Protein AF-A0A7W2FVA3-F1 (afdb_monomer)

InterPro domains:
  IPR002904 Lysine-tRNA ligase [PF01921] (5-88)
  IPR002904 Lysine-tRNA ligase [PTHR37940] (10-89)
  IPR014729 Rossmann-like alpha/beta/alpha sandwich fold [G3DSA:3.40.50.620] (1-89)

Sequence (89 aa):
RAFELLSDIPTKLICFSDDMDGFRKVPGNVPMQEELRADLNLPLTKVRDPFGTHAGFAQHNNARLCEFLDSFGFEYEFASATEYYTSGK

Solvent-accessible surface area (backbone atoms only — not comparable to full-atom values): 5351 Å² total; per-residue (Å²): 110,72,66,52,77,75,39,94,59,91,78,82,52,71,48,73,41,73,35,50,47,60,31,85,71,78,64,91,89,53,62,56,65,73,67,46,58,75,36,53,65,33,32,26,63,73,23,71,33,66,80,75,81,44,95,8,37,30,52,45,52,50,52,54,51,49,55,53,43,52,75,74,66,61,80,64,46,80,42,51,38,48,58,34,68,75,70,73,107

Nearest PDB structures (foldseek):
  1irx-assembly1_A  TM=9.498E-01  e=8.094E-05  Pyrococcus horikoshii
  1irx-assembly2_B  TM=9.421E-01  e=2.241E-04  Pyrococcus horikoshii
  3crr-assembly1_A  TM=3.319E-01  e=5.531E+00  Pseudomonas aeruginosa

pLDDT: mean 95.35, std 3.83, range [71.44, 97.94]

Mean predicted aligned error: 3.47 Å

Organism: NCBI:txid2758441

Foldseek 3Di:
DVVVVVDPDDDAAEDEDAQQFFQAADDPPAPPRVVQVVRGGGRQQPADPSVPPDRGRSVVVLVVVVVVCVVVVDDHHYHYPVCCVVVVD

Secondary structure (DSSP, 8-state):
-HHHHH-SS----EEEE-TTSB--S--TTSS-HHHHHTTTTSBGGGS--TTSSSSSHHHHHHHHHHHHHHHTT---EEEEHHHHHHHT-

Radius of gyration: 16.04 Å; Cα contacts (8 Å, |Δi|>4): 107; chains: 1; bounding box: 32×31×44 Å

Structure (mmCIF, N/CA/C/O backbone):
data_AF-A0A7W2FVA3-F1
#
_entry.id   AF-A0A7W2FVA3-F1
#
loop_
_atom_site.group_PDB
_atom_site.id
_atom_site.type_symbol
_atom_site.label_atom_id
_atom_site.label_alt_id
_atom_site.label_comp_id
_atom_site.label_asym_id
_atom_site.label_entity_id
_atom_site.label_seq_id
_atom_site.pdbx_PDB_ins_code
_atom_site.Cartn_x
_atom_site.Cartn_y
_atom_site.Cartn_z
_atom_site.occupancy
_atom_site.B_iso_or_equiv
_atom_site.auth_seq_id
_atom_site.auth_comp_id
_atom_site.auth_asym_id
_atom_site.auth_atom_id
_atom_site.pdbx_PDB_model_num
ATOM 1 N N . ARG A 1 1 ? -8.083 -6.084 19.385 1.00 71.44 1 ARG A N 1
ATOM 2 C CA . ARG A 1 1 ? -9.231 -6.221 20.314 1.00 71.44 1 ARG A CA 1
ATOM 3 C C . ARG A 1 1 ? -8.851 -6.300 21.805 1.00 71.44 1 ARG A C 1
ATOM 5 O O . ARG A 1 1 ? -9.748 -6.324 22.623 1.00 71.44 1 ARG A O 1
ATOM 1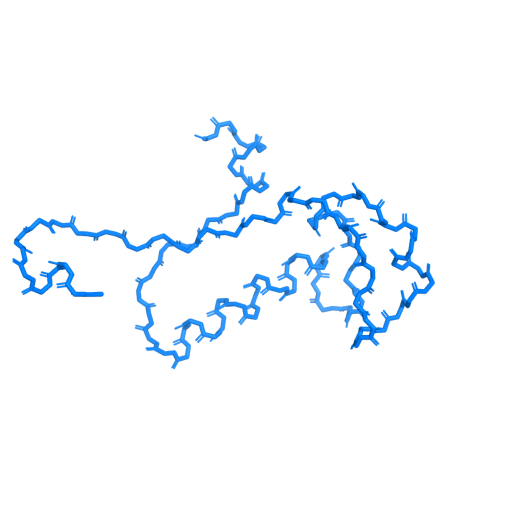2 N N . ALA A 1 2 ? -7.571 -6.283 22.217 1.00 80.19 2 ALA A N 1
ATOM 13 C CA . ALA A 1 2 ? -7.232 -6.401 23.648 1.00 80.19 2 ALA A CA 1
ATOM 14 C C . ALA A 1 2 ? -7.767 -5.244 24.519 1.00 80.19 2 ALA A C 1
ATOM 16 O O . ALA A 1 2 ? -8.333 -5.499 25.570 1.00 80.19 2 ALA A O 1
ATOM 17 N N . PHE A 1 3 ? -7.627 -3.990 24.075 1.00 85.75 3 PHE A N 1
ATOM 18 C CA . PHE A 1 3 ? -8.107 -2.830 24.838 1.00 85.75 3 PHE A CA 1
ATOM 19 C C . PHE A 1 3 ? -9.640 -2.771 24.923 1.00 85.75 3 PHE A C 1
ATOM 21 O O . PHE A 1 3 ? -10.183 -2.556 25.996 1.00 85.75 3 PHE A O 1
ATOM 28 N N . GLU A 1 4 ? -10.324 -3.041 23.811 1.00 87.81 4 GLU A N 1
ATOM 29 C CA . GLU A 1 4 ? -11.790 -3.115 23.729 1.00 87.81 4 GLU A CA 1
ATOM 30 C C . GLU A 1 4 ? -12.382 -4.201 24.640 1.00 87.81 4 GLU A C 1
ATOM 32 O O . GLU A 1 4 ? -13.413 -3.998 25.261 1.00 87.81 4 GLU A O 1
ATOM 37 N N . LEU A 1 5 ? -11.706 -5.344 24.791 1.00 88.56 5 LEU A N 1
ATOM 38 C CA . LEU A 1 5 ? -12.142 -6.393 25.722 1.00 88.56 5 LEU A CA 1
ATOM 39 C C . LEU A 1 5 ? -11.971 -6.004 27.201 1.00 88.56 5 LEU A C 1
ATOM 41 O O . LEU A 1 5 ? -12.539 -6.658 28.071 1.00 88.56 5 LEU A O 1
ATOM 45 N N . LEU A 1 6 ? -11.158 -4.985 27.491 1.00 93.62 6 LEU A N 1
ATOM 46 C CA . LEU A 1 6 ? -10.827 -4.528 28.843 1.00 93.62 6 LEU A CA 1
ATOM 47 C C . LEU A 1 6 ? -11.522 -3.207 29.214 1.00 93.62 6 LEU A C 1
ATOM 49 O O . LEU A 1 6 ? -11.363 -2.743 30.343 1.00 93.62 6 LEU A O 1
ATOM 53 N N . SER A 1 7 ? -12.239 -2.572 28.282 1.00 92.25 7 SER A N 1
ATOM 54 C CA . SER A 1 7 ? -12.788 -1.227 28.450 1.00 92.25 7 SER A CA 1
ATOM 55 C C . SER A 1 7 ? -14.088 -1.043 27.672 1.00 92.25 7 SER A C 1
ATOM 57 O O . SER A 1 7 ? -14.174 -1.427 26.514 1.00 92.25 7 SER A O 1
ATOM 59 N N . ASP A 1 8 ? -15.055 -0.341 28.265 1.00 92.00 8 ASP A N 1
ATOM 60 C CA . ASP A 1 8 ? -16.303 0.059 27.594 1.00 92.00 8 ASP A CA 1
ATOM 61 C C . ASP A 1 8 ? -16.124 1.254 26.632 1.00 92.00 8 ASP A C 1
ATOM 63 O O . ASP A 1 8 ? -17.096 1.817 26.125 1.00 92.00 8 ASP A O 1
ATOM 67 N N . ILE A 1 9 ? -14.883 1.698 26.403 1.00 93.31 9 ILE A N 1
ATOM 68 C CA . ILE A 1 9 ? -14.579 2.808 25.498 1.00 93.31 9 ILE A CA 1
ATOM 69 C C . ILE A 1 9 ? -14.613 2.296 24.050 1.00 93.31 9 ILE A C 1
ATOM 71 O O . ILE A 1 9 ? -13.859 1.378 23.720 1.00 93.31 9 ILE A O 1
ATOM 75 N N . PRO A 1 10 ? -15.410 2.915 23.155 1.00 91.31 10 PRO A N 1
ATOM 76 C CA . PRO A 1 10 ? -15.429 2.548 21.745 1.00 91.31 10 PRO A CA 1
ATOM 77 C C . PRO A 1 10 ? -14.038 2.650 21.115 1.00 91.31 10 PRO A C 1
ATOM 79 O O . PRO A 1 10 ? -13.345 3.657 21.276 1.00 91.31 10 PRO A O 1
ATOM 82 N N . THR A 1 11 ? -13.645 1.627 20.354 1.00 92.31 11 THR A N 1
ATOM 83 C CA . THR A 1 11 ? -12.360 1.608 19.646 1.00 92.31 11 THR A CA 1
ATOM 84 C C . THR A 1 11 ? -12.557 1.553 18.140 1.00 92.31 11 THR A C 1
ATOM 86 O O . THR A 1 11 ? -13.554 1.036 17.644 1.00 92.31 11 THR A O 1
ATOM 89 N N . LYS A 1 12 ? -11.586 2.090 17.400 1.00 92.00 12 LYS A N 1
ATOM 90 C CA . LYS A 1 12 ? -11.495 1.943 15.949 1.00 92.00 12 LYS A CA 1
ATOM 91 C C . LYS A 1 12 ? -10.067 1.560 15.588 1.00 92.00 12 LYS A C 1
ATOM 93 O O . LYS A 1 12 ? -9.127 2.246 15.986 1.00 92.00 12 LYS A O 1
ATOM 98 N N . LEU A 1 13 ? -9.910 0.474 14.837 1.00 93.88 13 LEU A N 1
ATOM 99 C CA . LEU A 1 13 ? -8.624 0.070 14.280 1.00 93.88 13 LEU A CA 1
ATOM 100 C C . LEU A 1 13 ? -8.425 0.750 12.924 1.00 93.88 13 LEU A C 1
ATOM 102 O O . LEU A 1 13 ? -9.246 0.584 12.025 1.00 93.88 13 LEU A O 1
ATOM 106 N N . ILE A 1 14 ? -7.331 1.492 12.778 1.00 95.38 14 ILE A N 1
ATOM 107 C CA . ILE A 1 14 ? -6.925 2.091 11.504 1.00 95.38 14 ILE A CA 1
ATOM 108 C C . ILE A 1 14 ? -5.703 1.328 10.994 1.00 95.38 14 ILE A C 1
ATOM 110 O O . ILE A 1 14 ? -4.697 1.226 11.698 1.00 95.38 14 ILE A O 1
ATOM 114 N N . CYS A 1 15 ? -5.787 0.806 9.771 1.00 97.25 15 CYS A N 1
ATOM 115 C CA . CYS A 1 15 ? -4.636 0.297 9.036 1.00 97.25 15 CYS A CA 1
ATOM 116 C C . CYS A 1 15 ? -4.125 1.415 8.128 1.00 97.25 15 CYS A C 1
ATOM 118 O O . CYS A 1 15 ? -4.698 1.687 7.074 1.00 97.25 15 CYS A O 1
ATOM 120 N N . PHE A 1 16 ? -3.080 2.100 8.581 1.00 97.19 16 PHE A N 1
ATOM 121 C CA . PHE A 1 16 ? -2.502 3.225 7.861 1.00 97.19 16 PHE A CA 1
ATOM 122 C C . PHE A 1 16 ? -1.350 2.750 6.972 1.00 97.19 16 PHE A C 1
ATOM 124 O O . PHE A 1 16 ? -0.377 2.184 7.473 1.00 97.19 16 PHE A O 1
ATOM 131 N N . SER A 1 17 ? -1.458 2.986 5.668 1.00 97.75 17 SER A N 1
ATOM 132 C CA . SER A 1 17 ? -0.405 2.716 4.694 1.00 97.75 17 SER A CA 1
ATOM 133 C C . SER A 1 17 ? 0.361 3.996 4.391 1.00 97.75 17 SER A C 1
ATOM 135 O O . SER A 1 17 ? -0.199 4.943 3.836 1.00 97.75 17 SER A O 1
ATOM 137 N N . ASP A 1 18 ? 1.652 4.014 4.724 1.00 96.75 18 ASP A N 1
ATOM 138 C CA . ASP A 1 18 ? 2.563 5.111 4.384 1.00 96.75 18 ASP A CA 1
ATOM 139 C C . ASP A 1 18 ? 3.031 5.018 2.920 1.00 96.75 18 ASP A C 1
ATOM 141 O O . ASP A 1 18 ? 4.206 4.886 2.590 1.00 96.75 18 ASP A O 1
ATOM 145 N N . ASP A 1 19 ? 2.067 5.006 2.003 1.00 96.44 19 ASP A N 1
ATOM 146 C CA . ASP A 1 19 ? 2.292 4.814 0.570 1.00 96.44 19 ASP A CA 1
ATOM 147 C C . ASP A 1 19 ? 2.766 6.080 -0.170 1.00 96.44 19 ASP A C 1
ATOM 149 O O . ASP A 1 19 ? 2.986 6.063 -1.385 1.00 96.44 19 ASP A O 1
ATOM 153 N N . MET A 1 20 ? 2.957 7.177 0.561 1.00 96.50 20 MET A N 1
ATOM 154 C CA . MET A 1 20 ? 3.575 8.399 0.050 1.00 96.50 20 MET A CA 1
ATOM 155 C C . MET A 1 20 ? 5.094 8.415 0.270 1.00 96.50 20 MET A C 1
ATOM 157 O O . MET A 1 20 ? 5.790 9.272 -0.280 1.00 96.50 20 MET A O 1
ATOM 161 N N . ASP A 1 21 ? 5.611 7.459 1.041 1.00 96.62 21 ASP A N 1
ATOM 162 C CA . ASP A 1 21 ? 7.022 7.360 1.376 1.00 96.62 21 ASP A CA 1
ATOM 163 C C . ASP A 1 21 ? 7.880 7.090 0.123 1.00 96.62 21 ASP A C 1
ATOM 165 O O . ASP A 1 21 ? 7.414 6.563 -0.893 1.00 96.62 21 ASP A O 1
ATOM 169 N N . GLY A 1 22 ? 9.149 7.496 0.153 1.00 97.06 22 GLY A N 1
ATOM 170 C CA . GLY A 1 22 ? 10.017 7.432 -1.029 1.00 97.06 22 GLY A CA 1
ATOM 171 C C . GLY A 1 22 ? 10.463 6.007 -1.381 1.00 97.06 22 GLY A C 1
ATOM 172 O O . GLY A 1 22 ? 10.884 5.240 -0.514 1.00 97.06 22 GLY A O 1
ATOM 173 N N . PHE A 1 23 ? 10.483 5.656 -2.668 1.00 97.69 23 PHE A N 1
ATOM 174 C CA . PHE A 1 23 ? 11.008 4.379 -3.156 1.00 97.69 23 PHE A CA 1
ATOM 175 C C . PHE A 1 23 ? 12.545 4.354 -3.132 1.00 97.69 23 PHE A C 1
ATOM 177 O O . PHE A 1 23 ? 13.217 4.757 -4.081 1.00 97.69 23 PHE A O 1
ATOM 184 N N . ARG A 1 24 ? 13.122 3.913 -2.007 1.00 97.56 24 ARG A N 1
ATOM 185 C CA . ARG A 1 24 ? 14.573 4.031 -1.729 1.00 97.56 24 ARG A CA 1
ATOM 186 C C . ARG A 1 24 ? 15.445 2.973 -2.401 1.00 97.56 24 ARG A C 1
ATOM 188 O O . ARG A 1 24 ? 16.648 3.169 -2.539 1.00 97.56 24 ARG A O 1
ATOM 195 N N . LYS A 1 25 ? 14.875 1.820 -2.748 1.00 97.12 25 LYS A N 1
ATOM 196 C CA . LYS A 1 25 ? 15.597 0.706 -3.374 1.00 97.12 25 LYS A CA 1
ATOM 197 C C . LYS A 1 25 ? 14.649 -0.143 -4.202 1.00 97.12 25 LYS A C 1
ATOM 199 O O . LYS A 1 25 ? 13.501 -0.328 -3.810 1.00 97.12 25 LYS A O 1
ATOM 204 N N . VAL A 1 26 ? 15.173 -0.741 -5.266 1.00 97.44 26 VAL A N 1
ATOM 205 C CA . VAL A 1 26 ? 14.462 -1.770 -6.028 1.00 97.44 26 VAL A CA 1
ATOM 206 C C 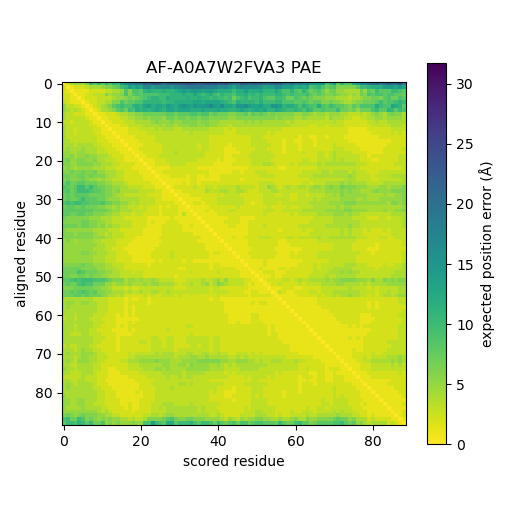. VAL A 1 26 ? 14.574 -3.109 -5.282 1.00 97.44 26 VAL A C 1
ATOM 208 O O . VAL A 1 26 ? 15.695 -3.553 -5.014 1.00 97.44 26 VAL A O 1
ATOM 211 N N . PRO A 1 27 ? 13.462 -3.761 -4.890 1.00 95.38 27 PRO A N 1
ATOM 212 C CA . PRO A 1 27 ? 13.511 -5.087 -4.280 1.00 95.38 27 PRO A CA 1
ATOM 213 C C . PRO A 1 27 ? 14.050 -6.130 -5.268 1.00 95.38 27 PRO A C 1
ATOM 215 O O . PRO A 1 27 ? 13.628 -6.170 -6.415 1.00 95.38 27 PRO A O 1
ATOM 218 N N . GLY A 1 28 ? 14.954 -7.015 -4.844 1.00 96.38 28 GLY A N 1
ATOM 219 C CA . GLY A 1 28 ? 15.553 -8.013 -5.750 1.00 96.38 28 GLY A CA 1
ATOM 220 C C . GLY A 1 28 ? 14.609 -9.143 -6.185 1.00 96.38 28 GLY A C 1
ATOM 221 O O . GLY A 1 28 ? 14.964 -9.943 -7.041 1.00 96.38 28 GLY A O 1
ATOM 222 N N . ASN A 1 29 ? 13.422 -9.233 -5.584 1.00 94.44 29 ASN A N 1
ATOM 223 C CA . ASN A 1 29 ? 12.428 -10.279 -5.827 1.00 94.44 29 ASN A CA 1
ATOM 224 C C . ASN A 1 29 ? 11.266 -9.830 -6.729 1.00 94.44 29 ASN A C 1
ATOM 226 O O . ASN A 1 29 ? 10.303 -10.582 -6.871 1.00 94.44 29 ASN A O 1
ATOM 230 N N . VAL A 1 30 ? 11.322 -8.625 -7.304 1.00 94.69 30 VAL A N 1
ATOM 231 C CA . VAL A 1 30 ? 10.296 -8.126 -8.234 1.00 94.69 30 VAL A CA 1
ATOM 232 C C . VAL A 1 30 ? 10.838 -8.070 -9.666 1.00 94.69 30 VAL A C 1
ATOM 234 O O . VAL A 1 30 ? 12.044 -7.888 -9.854 1.00 94.69 30 VAL A O 1
ATOM 237 N N . PRO A 1 31 ? 9.992 -8.245 -10.696 1.00 95.38 31 PRO A N 1
ATOM 238 C CA . PRO A 1 31 ? 10.419 -8.053 -12.080 1.00 95.38 31 PRO A CA 1
ATOM 239 C C . PRO A 1 31 ? 10.676 -6.561 -12.374 1.00 95.38 31 PRO A C 1
ATOM 241 O O . PRO A 1 31 ? 10.556 -5.715 -11.490 1.00 95.38 31 PRO A O 1
ATOM 244 N N . MET A 1 32 ? 11.045 -6.239 -13.618 1.00 95.19 32 MET A N 1
ATOM 245 C CA . MET A 1 32 ? 11.259 -4.857 -14.084 1.00 95.19 32 MET A CA 1
ATOM 246 C C . MET A 1 32 ? 12.372 -4.092 -13.340 1.00 95.19 32 MET A C 1
ATOM 248 O O . MET A 1 32 ? 12.238 -2.913 -13.017 1.00 95.19 32 MET A O 1
ATOM 252 N N . GLN A 1 33 ? 13.486 -4.769 -13.033 1.00 96.62 33 GLN A N 1
ATOM 253 C CA . GLN A 1 33 ? 14.584 -4.190 -12.245 1.00 96.62 33 GLN A CA 1
ATOM 254 C C . GLN A 1 33 ? 15.126 -2.880 -12.838 1.00 96.62 33 GLN A C 1
ATOM 256 O O . GLN A 1 33 ? 15.344 -1.925 -12.097 1.00 96.62 33 GLN A O 1
ATOM 261 N N . GLU A 1 34 ? 15.337 -2.821 -14.157 1.00 96.06 34 GLU A N 1
ATOM 262 C CA . GLU A 1 34 ? 15.889 -1.628 -14.811 1.00 96.06 34 GLU A CA 1
ATOM 263 C C . GLU A 1 34 ? 14.867 -0.493 -14.891 1.00 96.06 34 GLU A C 1
ATOM 265 O O . GLU A 1 34 ? 15.194 0.658 -14.603 1.00 96.06 34 GLU A O 1
ATOM 270 N N . GLU A 1 35 ? 13.609 -0.799 -15.208 1.00 95.88 35 GLU A N 1
ATOM 271 C CA . GLU A 1 35 ? 12.551 0.204 -15.282 1.00 95.88 35 GLU A CA 1
ATOM 272 C C . GLU A 1 35 ? 12.268 0.820 -13.910 1.00 95.88 35 GLU A C 1
ATOM 274 O O . GLU A 1 35 ? 12.098 2.037 -13.815 1.00 95.88 35 GLU A O 1
ATOM 279 N N . LEU A 1 36 ? 12.271 0.005 -12.850 1.00 97.06 36 LEU A N 1
ATOM 280 C CA . LEU A 1 36 ? 12.049 0.452 -11.475 1.00 97.06 36 LEU A CA 1
ATOM 281 C C . LEU A 1 36 ? 13.203 1.299 -10.931 1.00 97.06 36 LEU A C 1
ATOM 283 O O . LEU A 1 36 ? 12.974 2.141 -10.065 1.00 97.06 36 LEU A O 1
ATOM 287 N N . ARG A 1 37 ? 14.435 1.146 -11.441 1.00 97.31 37 ARG A N 1
ATOM 288 C CA . ARG A 1 37 ? 15.537 2.052 -11.069 1.00 97.31 37 ARG A CA 1
ATOM 289 C C . ARG A 1 37 ? 15.256 3.498 -11.473 1.00 97.31 37 ARG A C 1
ATOM 291 O O . ARG A 1 37 ? 15.695 4.406 -10.774 1.00 97.31 37 ARG A O 1
ATOM 298 N N . ALA A 1 38 ? 14.508 3.717 -12.555 1.00 97.50 38 ALA A N 1
ATOM 299 C CA . ALA A 1 38 ? 14.105 5.059 -12.967 1.00 97.50 38 ALA A CA 1
ATOM 300 C C . ALA A 1 38 ? 13.005 5.666 -12.071 1.00 97.50 38 ALA A C 1
ATOM 302 O O . ALA A 1 38 ? 12.834 6.881 -12.079 1.00 97.50 38 ALA A O 1
ATOM 303 N N . ASP A 1 39 ? 12.311 4.850 -11.269 1.00 97.75 39 ASP A N 1
ATOM 304 C CA . ASP A 1 39 ? 11.279 5.301 -10.324 1.00 97.75 39 ASP A CA 1
ATOM 305 C C . ASP A 1 39 ? 11.833 5.547 -8.905 1.00 97.75 39 ASP A C 1
ATOM 307 O O . ASP A 1 39 ? 11.077 5.832 -7.974 1.00 97.75 39 ASP A O 1
ATOM 311 N N . LEU A 1 40 ? 13.154 5.435 -8.705 1.00 97.69 40 LEU A N 1
ATOM 312 C CA . LEU A 1 40 ? 13.780 5.689 -7.407 1.00 97.69 40 LEU A CA 1
ATOM 313 C C . LEU A 1 40 ? 13.484 7.108 -6.907 1.00 97.69 40 LEU A C 1
ATOM 315 O O . LEU A 1 40 ? 13.520 8.081 -7.658 1.00 97.69 40 LEU A O 1
ATOM 319 N N . ASN A 1 41 ? 13.271 7.216 -5.596 1.00 96.94 41 ASN A N 1
ATOM 320 C CA . ASN A 1 41 ? 12.917 8.441 -4.870 1.00 96.94 41 ASN A CA 1
ATOM 321 C C . ASN A 1 41 ? 11.528 9.021 -5.185 1.00 96.94 41 ASN A C 1
ATOM 323 O O . ASN A 1 41 ? 11.150 10.015 -4.566 1.00 96.94 41 ASN A O 1
ATOM 327 N N . LEU A 1 42 ? 10.748 8.418 -6.087 1.00 97.75 42 LEU A N 1
ATOM 328 C CA . LEU A 1 42 ? 9.334 8.759 -6.227 1.00 97.75 42 LEU A CA 1
ATOM 329 C C . LEU A 1 42 ? 8.537 8.234 -5.019 1.00 97.75 42 LEU A C 1
ATOM 331 O O . LEU A 1 42 ? 8.935 7.225 -4.428 1.00 97.75 42 LEU A O 1
ATOM 335 N N . PRO A 1 43 ? 7.402 8.862 -4.663 1.00 97.44 43 PRO A N 1
ATOM 336 C CA . PRO A 1 43 ? 6.436 8.266 -3.740 1.00 97.44 43 PRO A CA 1
ATOM 337 C C . PRO A 1 43 ? 6.011 6.874 -4.220 1.00 97.44 43 PRO A C 1
ATOM 339 O O . PRO A 1 43 ? 5.827 6.685 -5.427 1.00 97.44 43 PRO A O 1
ATOM 342 N N . LEU A 1 44 ? 5.792 5.916 -3.312 1.00 97.56 44 LEU A N 1
ATOM 343 C CA . LEU A 1 44 ? 5.389 4.547 -3.682 1.00 97.56 44 LEU A CA 1
ATOM 344 C C . LEU A 1 44 ? 4.121 4.514 -4.558 1.00 97.56 44 LEU A C 1
ATOM 346 O O . LEU A 1 44 ? 4.016 3.671 -5.450 1.00 97.56 44 LEU A O 1
ATOM 350 N N . THR A 1 45 ? 3.184 5.449 -4.369 1.00 97.06 45 THR A N 1
ATOM 351 C CA . THR A 1 45 ? 1.980 5.611 -5.213 1.00 97.06 45 THR A CA 1
ATOM 352 C C . THR A 1 45 ? 2.233 6.103 -6.636 1.00 97.06 45 THR A C 1
ATOM 354 O O . THR A 1 45 ? 1.310 6.084 -7.452 1.00 97.06 45 THR A O 1
ATOM 357 N N . LYS A 1 46 ? 3.453 6.547 -6.955 1.00 97.25 46 LYS A N 1
ATOM 358 C CA . LYS A 1 46 ? 3.879 6.971 -8.299 1.00 97.25 46 LYS A CA 1
ATOM 359 C C . LYS A 1 46 ? 4.815 5.973 -8.983 1.00 97.25 46 LYS A C 1
ATOM 361 O O . LYS A 1 46 ? 5.096 6.145 -10.166 1.00 97.25 46 LYS A O 1
ATOM 366 N N . VAL A 1 47 ? 5.276 4.946 -8.272 1.00 97.81 47 VAL A N 1
ATOM 367 C CA . VAL A 1 47 ? 6.106 3.872 -8.833 1.00 97.81 47 VAL A CA 1
ATOM 368 C C . VAL A 1 47 ? 5.237 2.939 -9.674 1.00 97.81 47 VAL A C 1
ATOM 370 O O . VAL A 1 47 ? 4.125 2.581 -9.274 1.00 97.81 47 VAL A O 1
ATOM 373 N N . ARG A 1 48 ? 5.747 2.518 -10.834 1.00 97.38 48 ARG A N 1
ATOM 374 C CA . ARG A 1 48 ? 5.055 1.586 -11.736 1.00 97.38 48 ARG A CA 1
ATOM 375 C C . ARG A 1 48 ? 4.806 0.235 -11.063 1.00 97.38 48 ARG A C 1
ATOM 377 O O . ARG A 1 48 ? 5.637 -0.236 -10.294 1.00 97.38 48 ARG A O 1
ATOM 384 N N . ASP A 1 49 ? 3.676 -0.403 -11.371 1.00 96.75 49 ASP A N 1
ATOM 385 C CA . ASP A 1 49 ? 3.405 -1.768 -10.907 1.00 96.75 49 ASP A CA 1
ATOM 386 C C . ASP A 1 49 ? 4.231 -2.778 -11.726 1.00 96.75 49 ASP A C 1
ATOM 388 O O . ASP A 1 49 ? 3.954 -2.951 -12.916 1.00 96.75 49 ASP A O 1
ATOM 392 N N . PRO A 1 50 ? 5.207 -3.485 -11.124 1.00 95.25 50 PRO A N 1
ATOM 393 C CA . PRO A 1 50 ? 5.983 -4.494 -11.829 1.00 95.25 50 PRO A CA 1
ATOM 394 C C . PRO A 1 50 ? 5.162 -5.747 -12.172 1.00 95.25 50 PRO A C 1
ATOM 396 O O . PRO A 1 50 ? 5.603 -6.568 -12.973 1.00 95.25 50 PRO A O 1
ATOM 399 N N . PHE A 1 51 ? 3.971 -5.914 -11.590 1.00 94.75 51 PHE A N 1
ATOM 400 C CA . PHE A 1 51 ? 3.107 -7.073 -11.813 1.00 94.75 51 PHE A CA 1
ATOM 401 C C . PHE A 1 51 ? 2.022 -6.835 -12.873 1.00 94.75 51 PHE A C 1
ATOM 403 O O . PHE A 1 51 ? 1.394 -7.795 -13.315 1.00 94.75 51 PHE A O 1
ATOM 410 N N . GLY A 1 52 ? 1.795 -5.584 -13.297 1.00 93.44 52 GLY A N 1
ATOM 411 C CA . GLY A 1 52 ? 0.781 -5.236 -14.304 1.00 93.44 52 GLY A CA 1
ATOM 412 C C . GLY A 1 52 ? -0.670 -5.488 -13.865 1.00 93.44 52 GLY A C 1
ATOM 413 O O . GLY A 1 52 ? -1.540 -5.713 -14.700 1.00 93.44 52 GLY A O 1
ATOM 414 N N . THR A 1 53 ? -0.925 -5.481 -12.559 1.00 95.00 53 THR A N 1
ATOM 415 C CA . THR A 1 53 ? -2.210 -5.828 -11.926 1.00 95.00 53 THR A CA 1
ATOM 416 C C . THR A 1 53 ? -2.965 -4.620 -11.376 1.00 95.00 53 THR A C 1
ATOM 418 O O . THR A 1 53 ? -4.187 -4.654 -11.276 1.00 95.00 53 THR A O 1
ATOM 421 N N . HIS A 1 54 ? -2.249 -3.559 -11.007 1.00 96.62 54 HIS A N 1
ATOM 422 C CA . HIS A 1 54 ? -2.782 -2.364 -10.363 1.00 96.62 54 HIS A CA 1
ATOM 423 C C . HIS A 1 54 ? -2.215 -1.099 -11.022 1.00 96.62 54 HIS A C 1
ATOM 425 O O . HIS A 1 54 ? -1.308 -1.152 -11.849 1.00 96.62 54 HIS A O 1
ATOM 431 N N . ALA A 1 55 ? -2.740 0.067 -10.636 1.00 94.81 55 ALA A N 1
ATOM 432 C CA . ALA A 1 55 ? -2.300 1.359 -11.169 1.00 94.81 55 ALA A CA 1
ATOM 433 C C . ALA A 1 55 ? -0.838 1.720 -10.821 1.00 94.81 55 ALA A C 1
ATOM 435 O O . ALA A 1 55 ? -0.248 2.572 -11.483 1.00 94.81 55 ALA A O 1
ATOM 436 N N . GLY A 1 56 ? -0.260 1.090 -9.796 1.00 95.56 56 GLY A N 1
ATOM 437 C CA . GLY A 1 56 ? 1.095 1.349 -9.322 1.00 95.56 56 GLY A CA 1
ATOM 438 C C . GLY A 1 56 ? 1.535 0.357 -8.243 1.00 95.56 56 GLY A C 1
ATOM 439 O O . GLY A 1 56 ? 0.751 -0.477 -7.776 1.00 95.56 56 GLY A O 1
ATOM 440 N N . PHE A 1 57 ? 2.805 0.451 -7.851 1.00 96.75 57 PHE A N 1
ATOM 441 C CA . PHE A 1 57 ? 3.441 -0.459 -6.895 1.00 96.75 57 PHE A CA 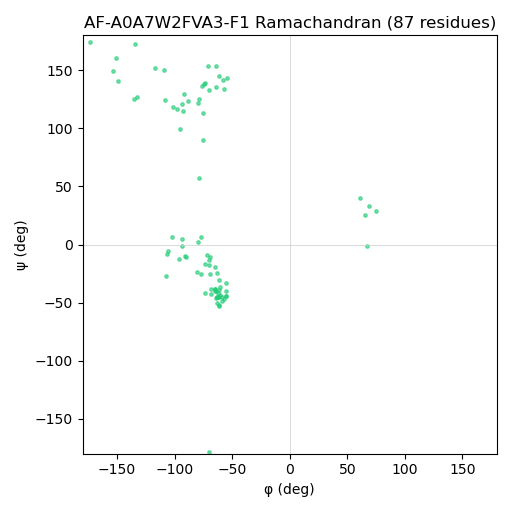1
ATOM 442 C C . PHE A 1 57 ? 2.778 -0.418 -5.513 1.00 96.75 57 PHE A C 1
ATOM 444 O O . PHE A 1 57 ? 2.502 -1.463 -4.922 1.00 96.75 57 PHE A O 1
ATOM 451 N N . ALA A 1 58 ? 2.487 0.781 -4.994 1.00 97.06 58 ALA A N 1
ATOM 452 C CA . ALA A 1 58 ? 1.777 0.919 -3.724 1.00 97.06 58 ALA A CA 1
ATOM 453 C C . ALA A 1 58 ? 0.390 0.279 -3.764 1.00 97.06 58 ALA A C 1
ATOM 455 O O . ALA A 1 58 ? 0.019 -0.414 -2.826 1.00 97.06 58 ALA A O 1
ATOM 456 N N . GLN A 1 59 ? -0.368 0.475 -4.846 1.00 97.75 59 GLN A N 1
ATOM 457 C CA . GLN A 1 59 ? -1.730 -0.042 -4.959 1.00 97.75 59 GLN A CA 1
ATOM 458 C C . GLN A 1 59 ? -1.745 -1.573 -4.956 1.00 97.75 59 GLN A C 1
ATOM 460 O O . GLN A 1 59 ? -2.582 -2.157 -4.274 1.00 97.75 59 GLN A O 1
ATOM 465 N N . HIS A 1 60 ? -0.782 -2.213 -5.629 1.00 97.00 60 HIS A N 1
ATOM 466 C CA . HIS A 1 60 ? -0.605 -3.664 -5.549 1.00 97.00 60 HIS A CA 1
ATOM 467 C C . HIS A 1 60 ? -0.340 -4.126 -4.108 1.00 97.00 60 HIS A C 1
ATOM 469 O O . HIS A 1 60 ? -0.985 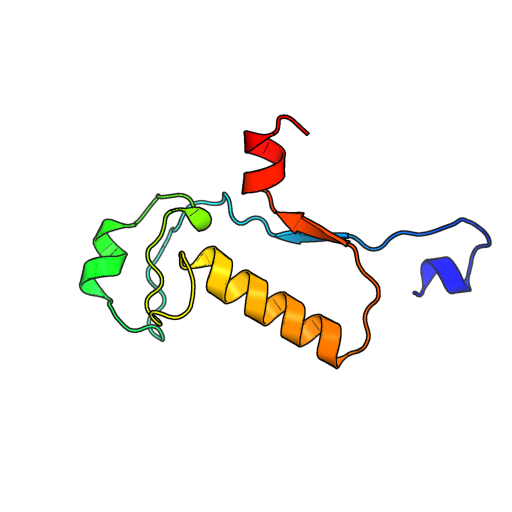-5.049 -3.616 1.00 97.00 60 HIS A O 1
ATOM 47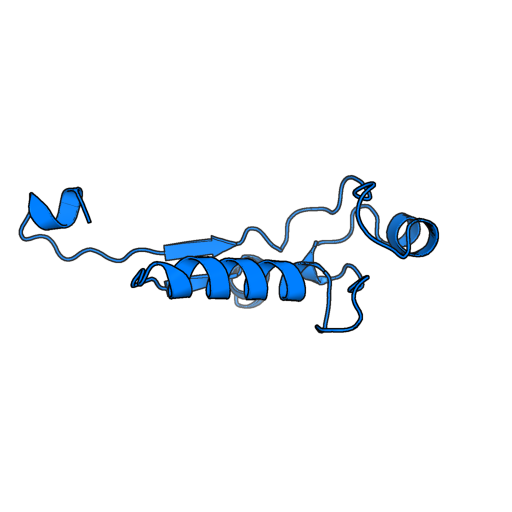5 N N . ASN A 1 61 ? 0.588 -3.476 -3.400 1.00 96.56 61 ASN A N 1
ATOM 476 C CA . ASN A 1 61 ? 0.924 -3.864 -2.028 1.00 96.56 61 ASN A CA 1
ATOM 477 C C . ASN A 1 61 ? -0.215 -3.584 -1.036 1.00 96.56 61 ASN A C 1
ATOM 479 O O . ASN A 1 61 ? -0.463 -4.404 -0.156 1.00 96.56 61 ASN A O 1
ATOM 483 N N . ASN A 1 62 ? -0.933 -2.471 -1.202 1.00 97.50 62 ASN A N 1
ATOM 484 C CA . ASN A 1 62 ? -2.104 -2.122 -0.402 1.00 97.50 62 ASN A CA 1
ATOM 485 C C . ASN A 1 62 ? -3.217 -3.163 -0.584 1.00 97.50 62 ASN A C 1
ATOM 487 O O . ASN A 1 62 ? -3.765 -3.631 0.408 1.00 97.50 62 ASN A O 1
ATOM 491 N N . ALA A 1 63 ? -3.500 -3.586 -1.822 1.00 97.81 63 ALA A N 1
ATOM 492 C CA . ALA A 1 63 ? -4.481 -4.638 -2.088 1.00 97.81 63 ALA A CA 1
ATOM 493 C C . ALA A 1 63 ? -4.102 -5.951 -1.385 1.00 97.81 63 ALA A C 1
ATOM 495 O O . ALA A 1 63 ? -4.927 -6.536 -0.691 1.00 97.81 63 ALA A O 1
ATOM 496 N N . ARG A 1 64 ? -2.828 -6.356 -1.458 1.00 96.81 64 ARG A N 1
ATOM 497 C CA . ARG A 1 64 ? -2.335 -7.557 -0.763 1.00 96.81 64 ARG A CA 1
ATOM 498 C C . ARG A 1 64 ? -2.398 -7.451 0.757 1.00 96.81 64 ARG A C 1
ATOM 500 O O . ARG A 1 64 ? -2.674 -8.446 1.420 1.00 96.81 64 ARG A O 1
ATOM 507 N N . LEU A 1 65 ? -2.108 -6.274 1.312 1.00 97.31 65 LEU A N 1
ATOM 508 C CA . LEU A 1 65 ? -2.243 -6.017 2.744 1.00 97.31 65 LEU A CA 1
ATOM 509 C C . LEU A 1 65 ? -3.706 -6.143 3.176 1.00 97.31 65 LEU A C 1
ATOM 511 O O . LEU A 1 65 ? -3.977 -6.797 4.179 1.00 97.31 65 LEU A O 1
ATOM 515 N N . CYS A 1 66 ? -4.632 -5.567 2.409 1.00 97.75 66 CYS A N 1
ATOM 516 C CA . CYS A 1 66 ? -6.056 -5.673 2.699 1.00 97.75 66 CYS A CA 1
ATOM 517 C C . CYS A 1 66 ? -6.547 -7.120 2.611 1.00 97.75 66 CYS A C 1
ATOM 519 O O . CYS A 1 66 ? -7.085 -7.625 3.586 1.00 97.75 66 CYS A O 1
ATOM 521 N N . GLU A 1 67 ? -6.247 -7.833 1.521 1.00 97.81 67 GLU A N 1
ATOM 522 C CA . GLU A 1 67 ? -6.589 -9.257 1.375 1.00 97.81 67 GLU A CA 1
ATOM 523 C C . GLU A 1 67 ? -6.042 -10.106 2.531 1.00 97.81 67 GLU A C 1
ATOM 525 O O . GLU A 1 67 ? -6.720 -11.002 3.039 1.00 97.81 67 GLU A O 1
ATOM 530 N N . PHE A 1 68 ? -4.815 -9.817 2.976 1.00 97.62 6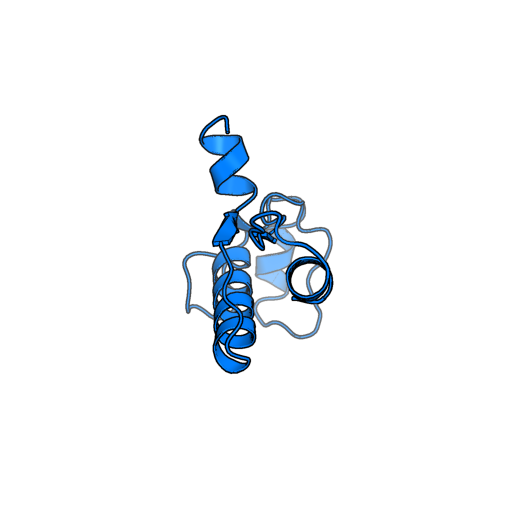8 PHE A N 1
ATOM 531 C CA . PHE A 1 68 ? -4.226 -10.471 4.136 1.00 97.62 68 PHE A CA 1
ATOM 532 C C . PHE A 1 68 ? -5.053 -10.203 5.398 1.00 97.62 68 PHE A C 1
ATOM 534 O O . PHE A 1 68 ? -5.452 -11.158 6.058 1.00 97.62 68 PHE A O 1
ATOM 541 N N . LEU A 1 69 ? -5.351 -8.946 5.728 1.00 96.88 69 LEU A N 1
ATOM 542 C CA . LEU A 1 69 ? -6.131 -8.591 6.920 1.00 96.88 69 LEU A CA 1
ATOM 543 C C . LEU A 1 69 ? -7.554 -9.167 6.879 1.00 96.88 69 LEU A C 1
ATOM 545 O O . LEU A 1 69 ? -8.020 -9.721 7.880 1.00 96.88 69 LEU A O 1
ATOM 549 N N . ASP A 1 70 ? -8.196 -9.113 5.715 1.00 97.06 70 ASP A N 1
ATOM 550 C CA . ASP A 1 70 ? -9.525 -9.668 5.473 1.00 97.06 70 ASP A CA 1
ATOM 551 C C . ASP A 1 70 ? -9.541 -11.186 5.703 1.00 97.06 70 ASP A C 1
ATOM 553 O O . ASP A 1 70 ? -10.465 -11.711 6.325 1.00 97.06 70 ASP A O 1
ATOM 557 N N . SER A 1 71 ? -8.483 -11.903 5.298 1.00 97.94 71 SER A N 1
ATOM 558 C CA . SER A 1 71 ? -8.376 -13.357 5.503 1.00 97.94 71 SER A CA 1
ATOM 559 C C . SER A 1 71 ? -8.338 -13.778 6.980 1.00 97.94 71 SER A C 1
ATOM 561 O O . SER A 1 71 ? -8.736 -14.895 7.315 1.00 97.94 71 SER A O 1
ATOM 563 N N . PHE A 1 72 ? -7.905 -12.882 7.872 1.00 95.81 72 PHE A N 1
ATOM 564 C CA . PHE A 1 72 ? -7.927 -13.086 9.324 1.00 95.81 72 PHE A CA 1
ATOM 565 C C . PHE A 1 72 ? -9.196 -12.527 9.990 1.00 95.81 72 PHE A C 1
ATOM 567 O O . PHE A 1 72 ? -9.351 -12.663 11.205 1.00 95.81 72 PHE A O 1
ATOM 574 N N . GLY A 1 73 ? -10.103 -11.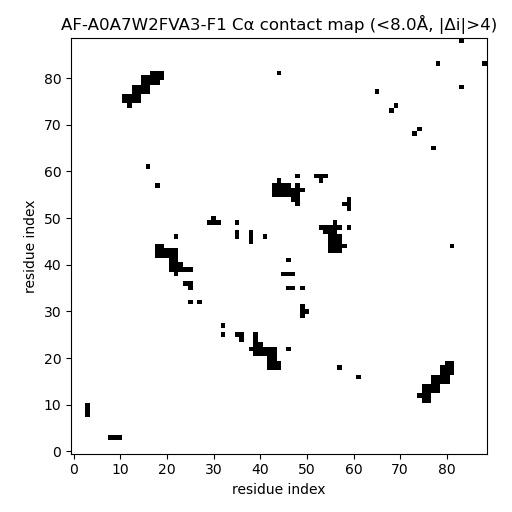911 9.224 1.00 94.62 73 GLY A N 1
ATOM 575 C CA . GLY A 1 73 ? -11.341 -11.325 9.735 1.00 94.62 73 GLY A CA 1
ATOM 576 C C . GLY A 1 73 ? -11.116 -10.083 10.601 1.00 94.62 73 GLY A C 1
ATOM 577 O O . GLY A 1 73 ? -11.848 -9.873 11.570 1.00 94.62 73 GLY A O 1
ATOM 578 N N . PHE A 1 74 ? -10.086 -9.281 10.305 1.00 93.75 74 PHE A N 1
ATOM 579 C CA . PHE A 1 74 ? -9.910 -7.996 10.980 1.00 93.75 74 PHE A CA 1
ATOM 580 C C . PHE A 1 74 ? -10.996 -7.010 10.544 1.00 93.75 74 PHE A C 1
ATOM 582 O O . PHE A 1 74 ? -11.224 -6.797 9.360 1.00 93.75 74 PHE A O 1
ATOM 589 N N . GLU A 1 75 ? -11.612 -6.338 11.511 1.00 93.56 75 GLU A N 1
ATOM 590 C CA . GLU A 1 75 ? -12.423 -5.146 11.263 1.00 93.56 75 GLU A CA 1
ATOM 591 C C . GLU A 1 75 ? -11.528 -3.914 11.414 1.00 93.56 75 GLU A C 1
ATOM 593 O O . GLU A 1 75 ? -11.000 -3.650 12.501 1.00 93.56 75 GLU A O 1
ATOM 598 N N . TYR A 1 76 ? -11.316 -3.183 10.321 1.00 95.62 76 TYR A N 1
ATOM 599 C CA . TYR A 1 76 ? -10.430 -2.024 10.286 1.00 95.62 76 TYR A CA 1
ATOM 600 C C . TYR A 1 76 ? -10.877 -0.990 9.246 1.00 95.62 76 TYR A C 1
ATOM 602 O O . TYR A 1 76 ? -11.611 -1.295 8.310 1.00 95.62 76 TYR A O 1
ATOM 610 N N . GLU A 1 77 ? -10.408 0.245 9.409 1.00 96.81 77 GLU A N 1
ATOM 611 C CA . GLU A 1 77 ? -10.488 1.296 8.394 1.00 96.81 77 GLU A CA 1
ATOM 612 C C . GLU A 1 77 ? -9.125 1.412 7.708 1.00 96.81 77 GLU A C 1
ATOM 614 O O . GLU A 1 77 ? -8.115 1.684 8.365 1.00 96.81 77 GLU A O 1
ATOM 619 N N . PHE A 1 78 ? -9.075 1.169 6.398 1.00 97.81 78 PHE A N 1
ATOM 620 C CA . PHE A 1 78 ? -7.866 1.407 5.615 1.00 97.81 78 PHE A CA 1
ATOM 621 C C . PHE A 1 78 ? -7.690 2.906 5.363 1.00 97.81 78 PHE A C 1
ATOM 623 O O . PHE A 1 78 ? -8.645 3.591 4.999 1.00 97.81 78 PHE A O 1
ATOM 630 N N . ALA A 1 79 ? -6.468 3.406 5.517 1.00 97.50 79 ALA A N 1
ATOM 631 C CA . ALA A 1 79 ? -6.122 4.796 5.253 1.00 97.50 79 ALA A CA 1
ATOM 632 C C . ALA A 1 79 ? -4.815 4.881 4.456 1.00 97.50 79 ALA A C 1
ATOM 634 O O . ALA A 1 79 ? -3.789 4.361 4.890 1.00 97.50 79 ALA A O 1
ATOM 635 N N . SER A 1 80 ? -4.846 5.560 3.309 1.00 97.69 80 SER A N 1
ATOM 636 C CA . SER A 1 80 ? -3.663 5.857 2.492 1.00 97.69 80 SER A CA 1
ATOM 637 C C . SER A 1 80 ? -3.073 7.211 2.888 1.00 97.69 80 SER A C 1
ATOM 639 O O . SER A 1 80 ? -3.788 8.217 2.908 1.00 97.69 80 SER A O 1
ATOM 641 N N . ALA A 1 81 ? -1.764 7.259 3.149 1.00 97.69 81 ALA A N 1
ATOM 642 C CA . ALA A 1 81 ? -1.049 8.515 3.349 1.00 97.69 81 ALA A CA 1
ATOM 643 C C . ALA A 1 81 ? -1.217 9.434 2.136 1.00 97.69 81 ALA A C 1
ATOM 645 O O . ALA A 1 81 ? -1.578 10.597 2.294 1.00 97.69 81 ALA A O 1
ATOM 646 N N . THR A 1 82 ? -1.042 8.915 0.920 1.00 96.94 82 THR A N 1
ATOM 647 C CA . THR A 1 82 ? -1.212 9.703 -0.306 1.00 96.94 82 THR A CA 1
ATOM 648 C C . THR A 1 82 ? -2.590 10.356 -0.366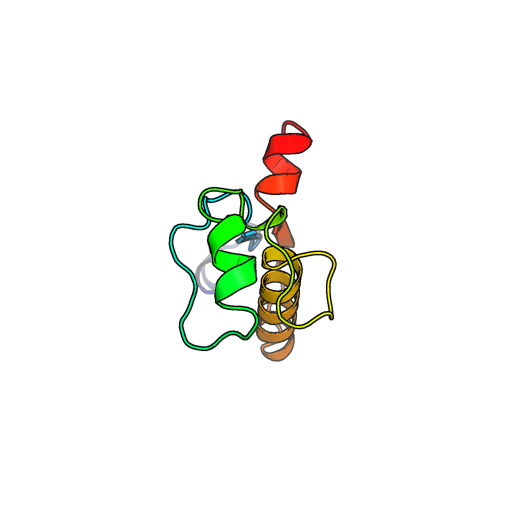 1.00 96.94 82 THR A C 1
ATOM 650 O O . THR A 1 82 ? -2.685 11.543 -0.674 1.00 96.94 82 THR A O 1
ATOM 653 N N . GLU A 1 83 ? -3.661 9.628 -0.041 1.00 96.44 83 GLU A N 1
ATOM 654 C CA . GLU A 1 83 ? -5.014 10.193 0.002 1.00 96.44 83 GLU A CA 1
ATOM 655 C C . GLU A 1 83 ? -5.144 11.278 1.076 1.00 96.44 83 GLU A C 1
ATOM 657 O O . GLU A 1 83 ? -5.656 12.360 0.792 1.00 96.44 83 GLU A O 1
ATOM 662 N N . TYR A 1 84 ? -4.643 11.036 2.288 1.00 96.62 84 TYR A N 1
ATOM 663 C CA . TYR A 1 84 ? -4.727 11.998 3.392 1.00 96.62 84 TYR A CA 1
ATOM 664 C C . TYR A 1 84 ? -3.993 13.301 3.053 1.00 96.62 84 TYR A C 1
ATOM 666 O O . TYR A 1 84 ? -4.586 14.380 3.079 1.00 96.62 84 TYR A O 1
ATOM 674 N N . TYR A 1 85 ? -2.733 13.198 2.625 1.00 95.12 85 TYR A N 1
ATOM 675 C CA . TYR A 1 85 ? -1.915 14.359 2.282 1.00 95.12 85 TYR A CA 1
ATOM 676 C C . TYR A 1 85 ? -2.459 15.127 1.073 1.00 95.12 85 TYR A C 1
ATOM 678 O O . TYR A 1 85 ? -2.421 16.356 1.063 1.00 95.12 85 TYR A O 1
ATOM 686 N N . THR A 1 86 ? -2.977 14.436 0.051 1.00 96.25 86 THR A N 1
ATOM 687 C CA . THR A 1 86 ? -3.529 15.109 -1.140 1.00 96.25 86 THR A CA 1
ATOM 688 C C . THR A 1 86 ? -4.914 15.712 -0.909 1.00 96.25 86 THR A C 1
ATOM 690 O O . THR A 1 86 ? -5.256 16.687 -1.577 1.00 96.25 86 THR A O 1
ATOM 693 N N . SER A 1 87 ? -5.694 15.183 0.040 1.00 97.00 87 SER A N 1
ATOM 694 C CA . SER A 1 87 ? -7.007 15.725 0.423 1.00 97.00 87 SER A CA 1
ATOM 695 C C . SER A 1 87 ? -6.950 16.773 1.541 1.00 97.00 87 SER A C 1
ATOM 697 O O . SER A 1 87 ? -7.943 17.464 1.768 1.00 97.00 87 SER A O 1
ATOM 699 N N . GLY A 1 88 ? -5.802 16.935 2.209 1.00 93.50 88 GLY A N 1
ATOM 700 C CA . GLY A 1 88 ? -5.633 17.877 3.319 1.00 93.50 88 GLY A CA 1
ATOM 701 C C . GLY A 1 88 ? -6.286 17.410 4.624 1.00 93.50 88 GLY A C 1
ATOM 702 O O . GLY A 1 88 ? -6.728 18.249 5.410 1.00 93.50 88 GLY A O 1
ATOM 703 N N . LYS A 1 89 ? -6.383 16.092 4.820 1.00 89.81 89 LYS A N 1
ATOM 704 C CA . LYS A 1 89 ? -6.877 15.444 6.041 1.00 89.81 89 LYS A CA 1
ATOM 705 C C . LYS A 1 89 ? -5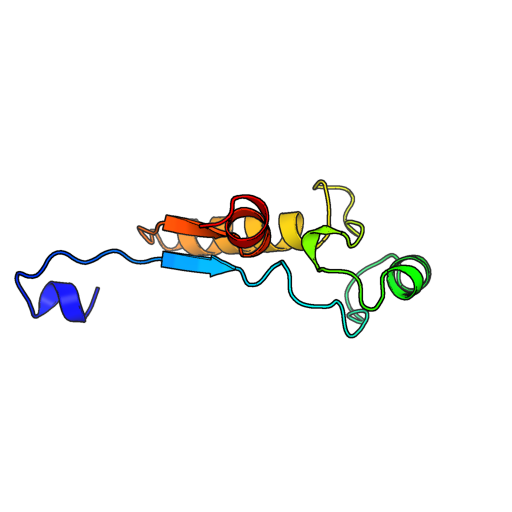.756 15.274 7.062 1.00 89.81 89 LYS A C 1
ATOM 707 O O . LYS A 1 89 ? -6.035 15.526 8.255 1.00 89.81 89 LYS A O 1
#